Protein AF-A0A968LHS1-F1 (afdb_monomer_lite)

Secondary structure (DSSP, 8-state):
----SS--SSS-THHHHHHHHHHHHHHHHHHHSS--SEEEEEEEE-PPPPHHHHTT----HHHHHHHH-EEEEEEEEETTTSTT-S--HHHHHHTT--PPPTTT---------SSS----

pLDDT: mean 78.86, std 17.96, range [38.62, 95.12]

Foldseek 3Di:
DDPDCDDDPPDDSQVVVLVVQLVVQAVCCLVPVDGDQKDWDKDKDFDDDDPVVCPVNHDDPVVRCVVGMDIDTRDMDGLQQRESSYDAQVVCVVSVSHHDDPSRHPYPPDDPPPPPDDDD

Structure (mmCIF, N/CA/C/O backbone):
data_AF-A0A968LHS1-F1
#
_entry.id   AF-A0A968LHS1-F1
#
loop_
_atom_site.group_PDB
_atom_site.id
_atom_site.type_symbol
_atom_site.label_atom_id
_atom_site.label_alt_id
_atom_site.label_comp_id
_atom_site.label_asym_id
_atom_site.label_entity_id
_atom_site.label_seq_id
_atom_site.pdbx_PDB_ins_code
_atom_site.Cartn_x
_atom_site.Cartn_y
_atom_site.Cartn_z
_atom_site.occupancy
_atom_site.B_iso_or_equiv
_atom_site.auth_seq_id
_atom_site.auth_comp_id
_atom_site.auth_asym_id
_atom_site.auth_atom_id
_atom_site.pdbx_PDB_model_num
ATOM 1 N N . MET A 1 1 ? 10.263 -11.527 15.734 1.00 49.75 1 MET A N 1
ATOM 2 C CA . MET A 1 1 ? 10.196 -10.614 14.565 1.00 49.75 1 MET A CA 1
ATOM 3 C C . MET A 1 1 ? 8.762 -10.121 14.398 1.00 49.75 1 MET A C 1
ATOM 5 O O . MET A 1 1 ? 7.877 -10.946 14.206 1.00 49.75 1 MET A O 1
ATOM 9 N N . ASN A 1 2 ? 8.510 -8.813 14.519 1.00 53.66 2 ASN A N 1
ATOM 10 C CA . ASN A 1 2 ? 7.170 -8.241 14.342 1.00 53.66 2 ASN A CA 1
ATOM 11 C C . ASN A 1 2 ? 6.769 -8.275 12.857 1.00 53.66 2 ASN A C 1
ATOM 13 O O . ASN A 1 2 ? 7.400 -7.621 12.036 1.00 53.66 2 ASN A O 1
ATOM 17 N N . ARG A 1 3 ? 5.713 -9.024 12.514 1.00 61.94 3 ARG A N 1
ATOM 18 C CA . ARG A 1 3 ? 5.183 -9.163 11.137 1.00 61.94 3 ARG A CA 1
ATOM 19 C C . ARG A 1 3 ? 4.200 -8.045 10.741 1.00 61.94 3 ARG A C 1
ATOM 21 O O . ARG A 1 3 ? 3.464 -8.184 9.768 1.00 61.94 3 ARG A O 1
ATOM 28 N N . ARG A 1 4 ? 4.118 -6.957 11.515 1.00 69.38 4 ARG A N 1
ATOM 29 C CA . ARG A 1 4 ? 3.117 -5.899 11.308 1.00 69.38 4 ARG A CA 1
ATOM 30 C C . ARG A 1 4 ? 3.546 -4.955 10.179 1.00 69.38 4 ARG A C 1
ATOM 32 O O . ARG A 1 4 ? 4.634 -4.393 10.216 1.00 69.38 4 ARG A O 1
ATOM 39 N N . ILE A 1 5 ? 2.658 -4.752 9.203 1.00 72.88 5 ILE A N 1
ATOM 40 C CA . ILE A 1 5 ? 2.820 -3.771 8.111 1.00 72.88 5 ILE A CA 1
ATOM 41 C C . ILE A 1 5 ? 2.586 -2.342 8.611 1.00 72.88 5 ILE A C 1
ATOM 43 O O . ILE A 1 5 ? 3.258 -1.405 8.189 1.00 72.88 5 ILE A O 1
ATOM 47 N N . ALA A 1 6 ? 1.658 -2.167 9.550 1.00 68.00 6 ALA A N 1
ATOM 48 C CA . ALA A 1 6 ? 1.343 -0.885 10.160 1.00 68.00 6 ALA A CA 1
ATOM 49 C C . ALA A 1 6 ? 1.417 -0.990 11.692 1.00 68.00 6 ALA A C 1
ATOM 51 O O . ALA A 1 6 ? 0.873 -1.928 12.272 1.00 68.00 6 ALA A O 1
ATOM 52 N N . GLY A 1 7 ? 2.043 0.003 12.336 1.00 59.78 7 GLY A N 1
ATOM 53 C CA . GLY A 1 7 ? 2.125 0.131 13.797 1.00 59.78 7 GLY A CA 1
ATOM 54 C C . GLY A 1 7 ? 3.487 -0.250 14.384 1.00 59.78 7 GLY A C 1
ATOM 55 O O . GLY A 1 7 ? 4.015 -1.326 14.114 1.00 59.78 7 GLY A O 1
ATOM 56 N N . SER A 1 8 ? 4.043 0.646 15.200 1.00 47.94 8 SER A N 1
ATOM 57 C CA . SER A 1 8 ? 5.275 0.447 15.963 1.00 47.94 8 SER A CA 1
ATOM 58 C C . SER A 1 8 ? 4.943 0.299 17.448 1.00 47.94 8 SER A C 1
ATOM 60 O O . SER A 1 8 ? 4.537 1.267 18.077 1.00 47.94 8 SER A O 1
ATOM 62 N N . GLU A 1 9 ? 5.174 -0.877 18.021 1.00 49.53 9 GLU A N 1
ATOM 63 C CA . GLU A 1 9 ? 5.484 -0.989 19.460 1.00 49.53 9 GLU A CA 1
ATOM 64 C C . GLU A 1 9 ? 7.007 -1.059 19.689 1.00 49.53 9 GLU A C 1
ATOM 66 O O . GLU A 1 9 ? 7.462 -1.268 20.802 1.00 49.53 9 GLU A O 1
ATOM 71 N N . GLY A 1 10 ? 7.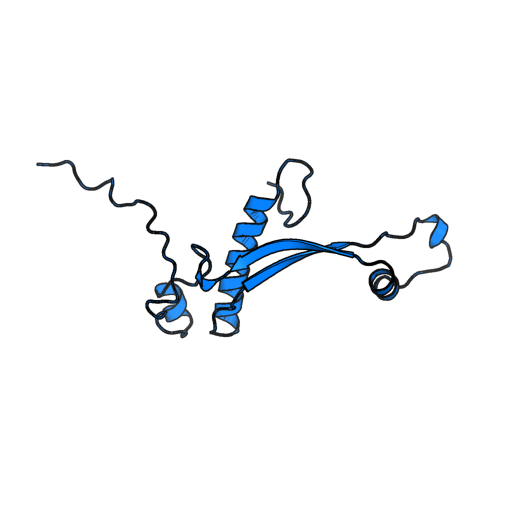827 -0.864 18.645 1.00 45.50 10 GLY A N 1
ATOM 72 C CA . GLY A 1 10 ? 9.285 -0.983 18.758 1.00 45.50 10 GLY A CA 1
ATOM 73 C C . GLY A 1 10 ? 10.071 -0.469 17.552 1.00 45.50 10 GLY A C 1
ATOM 74 O O . GLY A 1 10 ? 10.975 -1.148 17.081 1.00 45.50 10 GLY A O 1
ATOM 75 N N . GLY A 1 11 ? 9.720 0.706 17.027 1.00 44.06 11 GLY A N 1
ATOM 76 C CA . GLY A 1 11 ? 10.482 1.356 15.955 1.00 44.06 11 GLY A CA 1
ATOM 77 C C . GLY A 1 11 ? 9.796 1.362 14.589 1.00 44.06 11 GLY A C 1
ATOM 78 O O . GLY A 1 11 ? 8.894 0.579 14.293 1.00 44.06 11 GLY A O 1
ATOM 79 N N . THR A 1 12 ? 10.207 2.332 13.781 1.00 52.00 12 THR A N 1
ATOM 80 C CA . THR A 1 12 ? 9.715 2.709 12.452 1.00 52.00 12 THR A CA 1
ATOM 81 C C . THR A 1 12 ? 9.454 1.506 11.532 1.00 52.00 12 THR A C 1
ATOM 83 O O . THR A 1 12 ? 10.346 1.011 10.849 1.00 52.00 12 THR A O 1
ATOM 86 N N . GLY A 1 13 ? 8.187 1.086 11.414 1.00 58.06 13 GLY A N 1
ATOM 87 C CA . GLY A 1 13 ? 7.714 0.030 10.493 1.00 58.06 13 GLY A CA 1
ATOM 88 C C . GLY A 1 13 ? 7.937 0.301 8.991 1.00 58.06 13 GLY A C 1
ATOM 89 O O . GLY A 1 13 ? 7.487 -0.472 8.148 1.00 58.06 13 GLY A O 1
ATOM 90 N N . SER A 1 14 ? 8.662 1.370 8.654 1.00 68.06 14 SER A N 1
ATOM 91 C CA . SER A 1 14 ? 9.003 1.816 7.301 1.00 68.06 14 SER A CA 1
ATOM 92 C C . SER A 1 14 ? 9.766 0.756 6.495 1.00 68.06 14 SER A C 1
ATOM 94 O O . SER A 1 14 ? 9.493 0.559 5.310 1.00 68.06 14 SER A O 1
ATOM 96 N N . TRP A 1 15 ? 10.674 -0.000 7.131 1.00 80.00 15 TRP A N 1
ATOM 97 C CA . TRP A 1 15 ? 11.447 -1.033 6.428 1.00 80.00 15 TRP A CA 1
ATOM 98 C C . TRP A 1 15 ? 10.557 -2.151 5.878 1.00 80.00 15 TRP A C 1
ATOM 100 O O . TRP A 1 15 ? 10.648 -2.494 4.700 1.00 80.00 15 TRP A O 1
ATOM 110 N N . TYR A 1 16 ? 9.668 -2.706 6.705 1.00 84.38 16 TYR A N 1
ATOM 111 C CA . TYR A 1 16 ? 8.813 -3.817 6.282 1.00 84.38 16 TYR A CA 1
ATOM 112 C C . TYR A 1 16 ? 7.748 -3.363 5.272 1.00 84.38 16 TYR A C 1
ATOM 114 O O . TYR A 1 16 ? 7.491 -4.069 4.298 1.00 84.38 16 TYR A O 1
ATOM 122 N N . GLN A 1 17 ? 7.215 -2.145 5.426 1.00 88.56 17 GLN A N 1
ATOM 123 C CA . GLN A 1 17 ? 6.304 -1.521 4.455 1.00 88.56 17 GLN A CA 1
ATOM 124 C C . GLN A 1 17 ? 6.912 -1.445 3.053 1.00 88.56 17 GLN A C 1
ATOM 126 O O . GLN A 1 17 ? 6.264 -1.823 2.078 1.00 88.56 17 GLN A O 1
ATOM 131 N N . LYS A 1 18 ? 8.176 -1.018 2.959 1.00 88.69 18 LYS A N 1
ATOM 132 C CA . LYS A 1 18 ? 8.929 -0.932 1.702 1.00 88.69 18 LYS A CA 1
ATOM 133 C C . LYS A 1 18 ? 9.046 -2.286 1.004 1.00 88.69 18 LYS A C 1
ATOM 135 O O . LYS A 1 18 ? 8.790 -2.390 -0.194 1.00 88.69 18 LYS A O 1
ATOM 140 N N . TRP A 1 19 ? 9.431 -3.332 1.733 1.00 89.19 19 TRP A N 1
ATOM 141 C CA . TRP A 1 19 ? 9.574 -4.670 1.151 1.00 89.19 19 TRP A CA 1
ATOM 142 C C . TRP A 1 19 ? 8.239 -5.293 0.774 1.00 89.19 19 TRP A C 1
ATOM 144 O O . TRP A 1 19 ? 8.132 -5.891 -0.296 1.00 89.19 19 TRP A O 1
ATOM 154 N N . HIS A 1 20 ? 7.212 -5.099 1.599 1.00 91.31 20 HIS A N 1
ATOM 155 C CA . HIS A 1 20 ? 5.874 -5.569 1.282 1.00 91.31 20 HIS A CA 1
ATOM 156 C C . HIS A 1 20 ? 5.316 -4.880 0.033 1.00 91.31 20 HIS A C 1
ATOM 158 O O . HIS A 1 20 ? 4.798 -5.552 -0.850 1.00 91.31 20 HIS A O 1
ATOM 164 N N . ALA A 1 21 ? 5.445 -3.559 -0.097 1.00 93.06 21 ALA A N 1
ATOM 165 C CA . ALA A 1 21 ? 4.952 -2.853 -1.278 1.00 93.06 21 ALA A CA 1
ATOM 166 C C . ALA A 1 21 ? 5.637 -3.338 -2.570 1.00 93.06 21 ALA A C 1
ATOM 168 O O . ALA A 1 21 ? 4.971 -3.563 -3.576 1.00 93.06 21 ALA A O 1
ATOM 169 N N . ARG A 1 22 ? 6.947 -3.616 -2.524 1.00 93.31 22 ARG A N 1
ATOM 170 C CA . ARG A 1 22 ? 7.677 -4.242 -3.642 1.00 93.31 22 ARG A CA 1
ATOM 171 C C . ARG A 1 22 ? 7.207 -5.657 -3.937 1.00 93.31 22 ARG A C 1
ATOM 173 O O . ARG A 1 22 ? 7.193 -6.065 -5.094 1.00 93.31 22 ARG A O 1
ATOM 180 N N . TYR A 1 23 ? 6.892 -6.439 -2.909 1.00 92.94 23 TYR A N 1
ATOM 181 C CA . TYR A 1 23 ? 6.314 -7.767 -3.090 1.00 92.94 23 TYR A CA 1
ATOM 182 C C . TYR A 1 23 ? 4.979 -7.683 -3.833 1.00 92.94 23 TYR A C 1
ATOM 184 O O . TYR A 1 23 ? 4.806 -8.394 -4.817 1.00 92.94 23 TYR A O 1
ATOM 192 N N . ILE A 1 24 ? 4.109 -6.747 -3.447 1.00 95.12 24 ILE A N 1
ATOM 193 C CA . ILE A 1 24 ? 2.831 -6.510 -4.129 1.00 95.12 24 ILE A CA 1
ATOM 194 C C . ILE A 1 24 ? 3.032 -6.104 -5.591 1.00 95.12 24 ILE A C 1
ATOM 196 O O . ILE A 1 24 ? 2.335 -6.634 -6.446 1.00 95.12 24 ILE A O 1
ATOM 200 N N . CYS A 1 25 ? 4.021 -5.260 -5.911 1.00 94.38 25 CYS A N 1
ATOM 201 C CA . CYS A 1 25 ? 4.351 -4.948 -7.308 1.00 94.38 25 CYS A CA 1
ATOM 202 C C . CYS A 1 25 ? 4.631 -6.218 -8.140 1.00 94.38 25 CYS A C 1
ATOM 204 O O . CYS A 1 25 ? 4.139 -6.345 -9.258 1.00 94.38 25 CYS A O 1
ATOM 206 N N . ARG A 1 26 ? 5.392 -7.174 -7.584 1.00 93.88 26 ARG A N 1
ATOM 207 C CA . ARG A 1 26 ? 5.725 -8.438 -8.264 1.00 93.88 26 ARG A CA 1
ATOM 208 C C . ARG A 1 26 ? 4.538 -9.389 -8.343 1.00 93.88 26 ARG A C 1
ATOM 210 O O . ARG A 1 26 ? 4.353 -10.016 -9.374 1.00 93.88 26 ARG A O 1
ATOM 217 N N . GLN A 1 27 ? 3.751 -9.507 -7.274 1.00 94.56 27 GLN A N 1
ATOM 218 C CA . GLN A 1 27 ? 2.539 -10.333 -7.277 1.00 94.56 27 GLN A CA 1
ATOM 219 C C . GLN A 1 27 ? 1.535 -9.839 -8.310 1.00 94.56 27 GLN A C 1
ATOM 221 O O . GLN A 1 27 ? 1.067 -10.629 -9.118 1.00 94.56 27 GLN A O 1
ATOM 226 N N . TRP A 1 28 ? 1.304 -8.527 -8.364 1.00 93.69 28 TRP A N 1
ATOM 227 C CA . TRP A 1 28 ? 0.448 -7.934 -9.382 1.00 93.69 28 TRP A CA 1
ATOM 228 C C . TRP A 1 28 ? 0.928 -8.287 -10.791 1.00 93.69 28 TRP A C 1
ATOM 230 O O . TRP A 1 28 ? 0.132 -8.710 -11.622 1.00 93.69 28 TRP A O 1
ATOM 240 N N . GLN A 1 29 ? 2.236 -8.172 -11.036 1.00 91.56 29 GLN A N 1
ATOM 241 C CA . GLN A 1 29 ? 2.841 -8.506 -12.323 1.00 91.56 29 GLN A CA 1
ATOM 242 C C . GLN A 1 29 ? 2.715 -9.993 -12.682 1.00 91.56 29 GLN A C 1
ATOM 244 O O . GLN A 1 29 ? 2.600 -10.314 -13.859 1.00 91.56 29 GLN A O 1
ATOM 249 N N . LEU A 1 30 ? 2.710 -10.897 -11.699 1.00 90.81 30 LEU A N 1
ATOM 250 C CA . LEU A 1 30 ? 2.446 -12.321 -11.932 1.00 90.81 30 LEU A CA 1
ATOM 251 C C . LEU A 1 30 ? 0.982 -12.584 -12.286 1.00 90.81 30 LEU A C 1
ATOM 253 O O . LEU A 1 30 ? 0.705 -13.383 -13.171 1.00 90.81 30 LEU A O 1
ATOM 257 N N . GLU A 1 31 ? 0.058 -11.926 -11.592 1.00 92.50 31 GLU A N 1
ATOM 258 C CA . GLU A 1 31 ? -1.382 -12.151 -11.748 1.00 92.50 31 GLU A CA 1
ATOM 259 C C . GLU A 1 31 ? -1.952 -11.494 -13.012 1.00 92.50 31 GLU A C 1
ATOM 261 O O . GLU A 1 31 ? -2.852 -12.043 -13.640 1.00 92.50 31 GLU A O 1
ATOM 266 N N . HIS A 1 32 ? -1.423 -10.329 -13.392 1.00 90.81 32 HIS A N 1
ATOM 267 C CA . HIS A 1 32 ? -1.982 -9.486 -14.454 1.00 90.81 32 HIS A CA 1
ATOM 268 C C . HIS A 1 32 ? -1.046 -9.339 -15.661 1.00 90.81 32 HIS A C 1
ATOM 270 O O . HIS A 1 32 ? -1.418 -8.719 -16.650 1.00 90.81 32 HIS A O 1
ATOM 276 N N . GLY A 1 33 ? 0.187 -9.848 -15.582 1.00 87.56 33 GLY A N 1
ATOM 277 C CA . GLY A 1 33 ? 1.207 -9.741 -16.633 1.00 87.56 33 GLY A CA 1
ATOM 278 C C . GLY A 1 33 ? 1.834 -8.353 -16.812 1.00 87.56 33 GLY A C 1
ATOM 279 O O . GLY A 1 33 ? 2.900 -8.227 -17.419 1.00 87.56 33 GLY A O 1
ATOM 280 N N . GLU A 1 34 ? 1.235 -7.316 -16.231 1.00 89.00 34 GLU A N 1
ATOM 281 C CA . GLU A 1 34 ? 1.674 -5.926 -16.339 1.00 89.00 34 GLU A CA 1
ATOM 282 C C . GLU A 1 34 ? 2.257 -5.408 -15.023 1.00 89.00 34 GLU A C 1
ATOM 284 O O . GLU A 1 34 ? 1.839 -5.794 -13.933 1.00 89.00 34 GLU A O 1
ATOM 289 N N . LEU A 1 35 ? 3.233 -4.500 -15.099 1.00 89.56 35 LEU A N 1
ATOM 290 C CA . LEU A 1 35 ? 3.771 -3.851 -13.906 1.00 89.56 35 LEU A CA 1
ATOM 291 C C . LEU A 1 35 ? 2.864 -2.676 -13.494 1.00 89.56 35 LEU A C 1
ATOM 293 O O . LEU A 1 35 ? 2.647 -1.773 -14.304 1.00 89.56 35 LEU A O 1
ATOM 297 N N . PRO A 1 36 ? 2.384 -2.606 -12.240 1.00 92.56 36 PRO A N 1
ATOM 298 C CA . PRO A 1 36 ? 1.569 -1.477 -11.810 1.00 92.56 36 PRO A CA 1
ATOM 299 C C . PRO A 1 36 ? 2.429 -0.214 -11.668 1.00 92.56 36 PRO A C 1
ATOM 301 O O . PRO A 1 36 ? 3.607 -0.284 -11.323 1.00 92.56 36 PRO A O 1
ATOM 304 N N . ALA A 1 37 ? 1.847 0.970 -11.875 1.00 91.75 37 ALA A N 1
ATOM 305 C CA . ALA A 1 37 ? 2.596 2.227 -11.764 1.00 91.75 37 ALA A CA 1
ATOM 306 C C . ALA A 1 37 ? 3.117 2.472 -10.333 1.00 91.75 37 ALA A C 1
ATOM 308 O O . ALA A 1 37 ? 4.288 2.807 -10.121 1.00 91.75 37 ALA A O 1
ATOM 309 N N . LYS A 1 38 ? 2.250 2.281 -9.332 1.00 94.06 38 LYS A N 1
ATOM 310 C CA . LYS A 1 38 ? 2.576 2.461 -7.914 1.00 94.06 38 LYS A CA 1
ATOM 311 C C . LYS A 1 38 ? 1.723 1.575 -7.009 1.00 94.06 38 LYS A C 1
ATOM 313 O O . LYS A 1 38 ? 0.588 1.253 -7.340 1.00 94.06 38 LYS A O 1
ATOM 318 N N . VAL A 1 39 ? 2.260 1.266 -5.833 1.00 94.69 39 VAL A N 1
ATOM 319 C CA . VAL A 1 39 ? 1.555 0.632 -4.714 1.00 94.69 39 VAL A CA 1
ATOM 320 C C . VAL A 1 39 ? 1.525 1.606 -3.543 1.00 94.69 39 VAL A C 1
ATOM 322 O O . VAL A 1 39 ? 2.565 2.112 -3.114 1.00 94.69 39 VAL A O 1
ATOM 325 N N . GLU A 1 40 ? 0.333 1.853 -3.007 1.00 94.19 40 GLU A N 1
ATOM 326 C CA . GLU A 1 40 ? 0.117 2.693 -1.831 1.00 94.19 40 GLU A CA 1
ATOM 327 C C . GLU A 1 40 ? -0.429 1.841 -0.686 1.00 94.19 40 GLU A C 1
ATOM 329 O O . GLU A 1 40 ? -1.424 1.136 -0.832 1.00 94.19 40 GLU A O 1
ATOM 334 N N . LEU A 1 41 ? 0.235 1.898 0.467 1.00 91.56 41 LEU A N 1
ATOM 335 C CA . LEU A 1 41 ? -0.229 1.230 1.676 1.00 91.56 41 LEU A CA 1
ATOM 336 C C . LEU A 1 41 ? -0.972 2.243 2.540 1.00 91.56 41 LEU A C 1
ATOM 338 O O . LEU A 1 41 ? -0.432 3.304 2.870 1.00 91.56 41 LEU A O 1
ATOM 342 N N . TYR A 1 42 ? -2.188 1.886 2.940 1.00 90.44 42 TYR A N 1
ATOM 343 C CA . TYR A 1 42 ? -3.027 2.681 3.826 1.00 90.44 42 TYR A CA 1
ATOM 344 C C . TYR A 1 42 ? -3.225 1.950 5.152 1.00 90.44 42 TYR A C 1
ATOM 346 O O . TYR A 1 42 ? -3.628 0.790 5.191 1.00 90.44 42 TYR A O 1
ATOM 354 N N . LYS A 1 43 ? -2.960 2.645 6.258 1.00 88.06 43 LYS A N 1
ATOM 355 C CA . LYS A 1 43 ? -3.418 2.238 7.581 1.00 88.06 43 LYS A CA 1
ATOM 356 C C . LYS A 1 43 ? -4.858 2.696 7.725 1.00 88.06 43 LYS A C 1
ATOM 358 O O . LYS A 1 43 ? -5.128 3.893 7.767 1.00 88.06 43 LYS A O 1
ATOM 363 N N . VAL A 1 44 ? -5.753 1.730 7.802 1.00 89.06 44 VAL A N 1
ATOM 364 C CA . VAL A 1 44 ? -7.180 1.953 7.981 1.00 89.06 44 VAL A CA 1
ATOM 365 C C . VAL A 1 44 ? -7.533 1.697 9.441 1.00 89.06 44 VAL A C 1
ATOM 367 O O . VAL A 1 44 ? -7.103 0.699 10.019 1.00 89.06 44 VAL A O 1
ATOM 370 N N . GLY A 1 45 ? -8.289 2.606 10.047 1.00 89.38 45 GLY A N 1
ATOM 371 C CA . GLY A 1 45 ? -8.724 2.486 11.431 1.00 89.38 45 GLY A CA 1
ATOM 372 C C . GLY A 1 45 ? -10.082 3.130 11.656 1.00 89.38 45 GLY A C 1
ATOM 373 O O . GLY A 1 45 ? -10.490 4.035 10.936 1.00 89.38 45 GLY A O 1
ATOM 374 N N . TYR A 1 46 ? -10.793 2.662 12.674 1.00 92.00 46 TYR A N 1
ATOM 375 C CA . TYR A 1 46 ? -11.987 3.315 13.198 1.00 92.00 46 TYR A CA 1
ATOM 376 C C . TYR A 1 46 ? -12.112 2.995 14.693 1.00 92.00 46 TYR A C 1
ATOM 378 O O . TYR A 1 46 ? -11.619 1.954 15.137 1.00 92.00 46 TYR A O 1
ATOM 386 N N . PRO A 1 47 ? -12.732 3.878 15.490 1.00 89.50 47 PRO A N 1
ATOM 387 C CA . PRO A 1 47 ? -12.936 3.616 16.906 1.00 89.50 47 PRO A CA 1
ATOM 388 C C . PRO A 1 47 ? -13.978 2.507 17.090 1.00 89.50 47 PRO A C 1
ATOM 390 O O . PRO A 1 47 ? -15.126 2.646 16.656 1.00 89.50 47 PRO A O 1
ATOM 393 N N . ILE A 1 48 ? -13.572 1.423 17.752 1.00 90.31 48 ILE A N 1
ATOM 394 C CA . ILE A 1 48 ? -14.473 0.346 18.169 1.00 90.31 48 ILE A CA 1
ATOM 395 C C . ILE A 1 48 ? -15.271 0.843 19.388 1.00 90.31 48 ILE A C 1
ATOM 397 O O . ILE A 1 48 ? -14.658 1.328 20.343 1.00 90.31 48 ILE A O 1
ATOM 401 N N . PRO A 1 49 ? -16.614 0.767 19.369 1.00 89.69 49 PRO A N 1
ATOM 402 C CA . PRO A 1 49 ? -17.438 1.140 20.514 1.00 89.69 49 PRO A CA 1
ATOM 403 C C . PRO A 1 49 ? -17.098 0.320 21.768 1.00 89.69 49 PRO 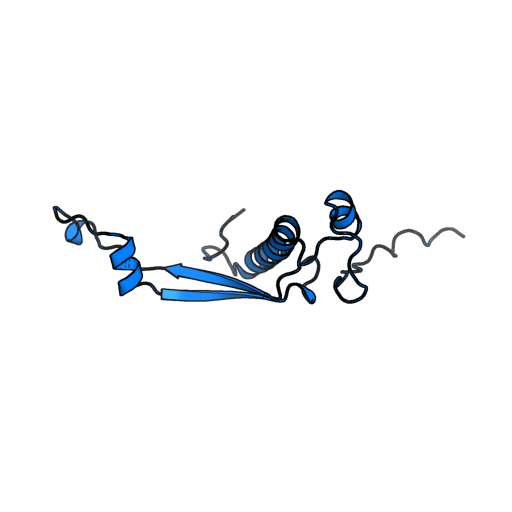A C 1
ATOM 405 O O . PRO A 1 49 ? -16.733 -0.852 21.674 1.00 89.69 49 PRO A O 1
ATOM 408 N N . THR A 1 50 ? -17.242 0.914 22.952 1.00 91.19 50 THR A N 1
ATOM 409 C CA . THR A 1 50 ? -16.965 0.209 24.215 1.00 91.19 50 THR A CA 1
ATOM 410 C C . THR A 1 50 ? -18.019 -0.871 24.502 1.00 91.19 50 THR A C 1
ATOM 412 O O . THR A 1 50 ? -19.148 -0.772 24.011 1.00 91.19 50 THR A O 1
ATOM 415 N N . PRO A 1 51 ? -17.721 -1.876 25.351 1.00 90.50 51 PRO A N 1
ATOM 416 C CA . PRO A 1 51 ? -18.691 -2.911 25.722 1.00 90.50 51 PRO A CA 1
ATOM 417 C C . PRO A 1 51 ? -20.020 -2.352 26.255 1.00 90.50 51 PRO A C 1
ATOM 419 O O . PRO A 1 51 ? -21.084 -2.900 25.977 1.00 90.50 51 PRO A O 1
ATOM 422 N N . GLN A 1 52 ? -19.979 -1.229 26.978 1.00 92.25 52 GLN A N 1
ATOM 423 C CA . GLN A 1 52 ? -21.169 -0.551 27.499 1.00 92.25 52 GLN A CA 1
ATOM 424 C C . GLN A 1 52 ? -22.029 0.052 26.379 1.00 92.25 52 GLN A C 1
ATOM 426 O O . GLN A 1 52 ? -23.251 0.048 26.488 1.00 92.25 52 GLN A O 1
ATOM 431 N N . GLN A 1 53 ? -21.411 0.536 25.295 1.00 87.62 53 GLN A N 1
ATOM 432 C CA . GLN A 1 53 ? -22.108 1.141 24.154 1.00 87.62 53 GLN A CA 1
ATOM 433 C C . GLN A 1 53 ? -22.830 0.111 23.276 1.00 87.62 53 GLN A C 1
ATOM 435 O O . GLN A 1 53 ? -23.786 0.468 22.592 1.00 87.62 53 GLN A O 1
ATOM 440 N N . VAL A 1 54 ? -22.392 -1.152 23.300 1.00 91.69 54 VAL A N 1
ATOM 441 C CA . VAL A 1 54 ? -22.939 -2.237 22.459 1.00 91.69 54 VAL A CA 1
ATOM 442 C C . VAL A 1 54 ? -23.803 -3.232 23.236 1.00 91.69 54 VAL A C 1
ATOM 444 O O . VAL A 1 54 ? -24.363 -4.164 22.657 1.00 91.69 54 VAL A O 1
ATOM 447 N N . LYS A 1 55 ? -23.945 -3.056 24.556 1.00 92.56 55 LYS A N 1
ATOM 448 C CA . LYS A 1 55 ? -24.726 -3.957 25.413 1.00 92.56 55 LYS A CA 1
ATOM 449 C C . LYS A 1 55 ? -26.201 -3.952 24.995 1.00 92.56 55 LYS A C 1
ATOM 451 O O . LYS A 1 55 ? -26.886 -2.943 25.123 1.00 92.56 55 LYS A O 1
ATOM 456 N N . GLY A 1 56 ? -26.687 -5.089 24.494 1.00 87.88 56 GLY A N 1
ATOM 457 C CA . GLY A 1 56 ? -28.068 -5.244 24.014 1.00 87.88 56 GLY A CA 1
ATOM 458 C C . GLY A 1 56 ? -28.381 -4.500 22.710 1.00 87.88 56 GLY A C 1
ATOM 459 O O . GLY A 1 56 ? -29.524 -4.511 22.264 1.00 87.88 56 GLY A O 1
ATOM 460 N N . LYS A 1 57 ? -27.381 -3.860 22.094 1.00 89.12 57 LYS A N 1
ATOM 461 C CA . LYS A 1 57 ? -27.490 -3.141 20.822 1.00 89.12 57 LYS A CA 1
ATOM 462 C C . LYS A 1 57 ? -26.279 -3.497 19.960 1.00 89.12 57 LYS A C 1
ATOM 464 O O . LYS A 1 57 ? -25.291 -2.759 19.970 1.00 89.12 57 LYS A O 1
ATOM 469 N N . PRO A 1 58 ? -26.312 -4.641 19.256 1.00 85.38 58 PRO A N 1
ATOM 470 C CA . PRO A 1 58 ? -25.249 -4.977 18.321 1.00 85.38 58 PRO A CA 1
ATOM 471 C C . PRO A 1 58 ? -25.123 -3.864 17.274 1.00 85.38 58 PRO A C 1
ATOM 473 O O . PRO A 1 58 ? -26.123 -3.317 16.807 1.00 85.38 58 PRO A O 1
ATOM 476 N N . TYR A 1 59 ? -23.887 -3.509 16.935 1.00 87.69 59 TYR A N 1
ATOM 477 C CA . TYR A 1 59 ? -23.595 -2.517 15.905 1.00 87.69 59 TYR A CA 1
ATOM 478 C C . TYR A 1 59 ? -23.050 -3.214 14.659 1.00 87.69 59 TYR A C 1
ATOM 480 O O . TYR A 1 59 ? -22.407 -4.257 14.764 1.00 87.69 59 TYR A O 1
ATOM 488 N N . ASP A 1 60 ? -23.283 -2.624 13.489 1.00 91.06 60 ASP A N 1
ATOM 489 C CA . ASP A 1 60 ? -22.689 -3.079 12.233 1.00 91.06 60 ASP A CA 1
ATOM 490 C C . ASP A 1 60 ? -21.293 -2.443 12.057 1.00 91.06 60 ASP A C 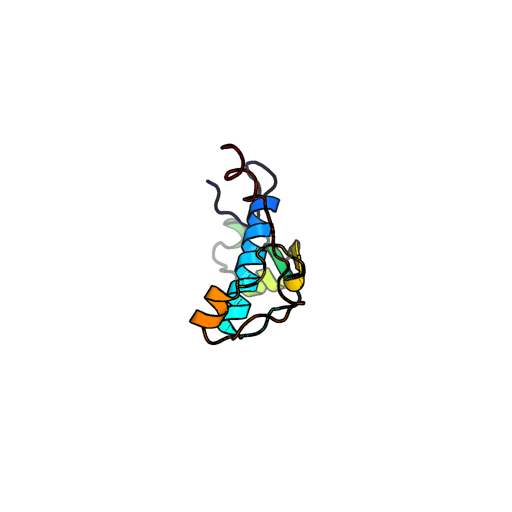1
ATOM 492 O O . ASP A 1 60 ? -21.189 -1.216 11.898 1.00 91.06 60 ASP A O 1
ATOM 496 N N . PRO A 1 61 ? -20.207 -3.242 12.056 1.00 90.56 61 PRO A N 1
ATOM 497 C CA . PRO A 1 61 ? -18.852 -2.739 11.866 1.00 90.56 61 PRO A CA 1
ATOM 498 C C . PRO A 1 61 ? -18.655 -1.998 10.545 1.00 90.56 61 PRO A C 1
ATOM 500 O O . PRO A 1 61 ? -17.915 -1.015 10.509 1.00 90.56 61 PRO A O 1
ATOM 503 N N . LYS A 1 62 ? -19.325 -2.423 9.467 1.00 89.88 62 LYS A N 1
ATOM 504 C CA . LYS A 1 62 ? -19.184 -1.812 8.141 1.00 89.88 62 LYS A CA 1
ATOM 505 C C . LYS A 1 62 ? -19.787 -0.413 8.124 1.00 89.88 62 LYS A C 1
ATOM 507 O O . LYS A 1 62 ? -19.141 0.528 7.667 1.00 89.88 62 LYS A O 1
ATOM 512 N N . GLN A 1 63 ? -20.988 -0.249 8.678 1.00 90.94 63 GLN A N 1
ATOM 513 C CA . GLN A 1 63 ? -21.603 1.073 8.829 1.00 90.94 63 GLN A CA 1
ATOM 514 C C . GLN A 1 63 ? -20.764 1.988 9.721 1.00 90.94 63 GLN A C 1
ATOM 516 O O . GLN A 1 63 ? -20.577 3.164 9.408 1.00 90.94 63 GLN A O 1
ATOM 521 N N . GLN A 1 64 ? -20.225 1.455 10.816 1.00 89.00 64 GLN A N 1
ATOM 522 C CA . GLN A 1 64 ? -19.410 2.236 11.738 1.00 89.00 64 GLN A CA 1
ATOM 523 C C . GLN A 1 64 ? -18.093 2.692 11.100 1.00 89.00 64 GLN A C 1
ATOM 525 O O . GLN A 1 64 ? -17.705 3.854 11.250 1.00 89.00 64 GLN A O 1
ATOM 530 N N . TYR A 1 65 ? -17.446 1.801 10.348 1.00 90.38 65 TYR A N 1
ATOM 531 C CA . TYR A 1 65 ? -16.266 2.109 9.552 1.00 90.38 65 TYR A CA 1
ATOM 532 C C . TYR A 1 65 ? -16.562 3.167 8.483 1.00 90.38 65 TYR A C 1
ATOM 534 O O . TYR A 1 65 ? -15.842 4.152 8.395 1.00 90.38 65 TYR A O 1
ATOM 542 N N . ASN A 1 66 ? -17.659 3.049 7.735 1.00 91.06 66 ASN A N 1
ATOM 543 C CA . ASN A 1 66 ? -18.013 4.045 6.719 1.00 91.06 66 ASN A CA 1
ATOM 544 C C . ASN A 1 66 ? -18.280 5.439 7.317 1.00 91.06 66 ASN A C 1
ATOM 546 O O . ASN A 1 66 ? -18.046 6.447 6.659 1.00 91.06 66 ASN A O 1
ATOM 550 N N . ARG A 1 67 ? -18.763 5.510 8.566 1.00 89.00 67 ARG A N 1
ATOM 551 C CA . ARG A 1 67 ? -19.074 6.777 9.252 1.00 89.00 67 ARG A CA 1
ATOM 552 C C . ARG A 1 67 ? -17.881 7.424 9.949 1.00 89.00 67 ARG A C 1
ATOM 554 O O . ARG A 1 67 ? -17.829 8.645 10.037 1.00 89.00 67 ARG A O 1
ATOM 561 N N . ARG A 1 68 ? -17.002 6.625 10.558 1.00 89.00 68 ARG A N 1
ATOM 562 C CA . ARG A 1 68 ? -15.926 7.106 11.455 1.00 89.00 68 ARG A CA 1
ATOM 563 C C . ARG A 1 68 ? -14.539 6.602 11.072 1.00 89.00 68 ARG A C 1
ATOM 565 O O . ARG A 1 68 ? -13.580 6.792 11.822 1.00 89.00 68 ARG A O 1
ATOM 572 N N . GLY A 1 69 ? -14.449 5.898 9.955 1.00 89.94 69 GLY A N 1
ATOM 573 C CA . GLY A 1 69 ? -13.206 5.394 9.413 1.00 89.94 69 GLY A CA 1
ATOM 574 C C . GLY A 1 69 ? -12.282 6.537 9.047 1.00 89.94 69 GLY A C 1
ATOM 575 O O . GLY A 1 69 ? -12.702 7.579 8.552 1.00 89.94 69 GLY A O 1
ATOM 576 N N . HIS A 1 70 ? -11.003 6.321 9.298 1.00 90.19 70 HIS A N 1
ATOM 577 C CA . HIS A 1 70 ? -9.934 7.146 8.781 1.00 90.19 70 HIS A CA 1
ATOM 578 C C . HIS A 1 70 ? -8.909 6.241 8.110 1.00 90.19 70 HIS A C 1
ATOM 580 O O . HIS A 1 70 ? -8.641 5.117 8.547 1.00 90.19 70 HIS A O 1
ATOM 586 N N . SER A 1 71 ? -8.328 6.749 7.033 1.00 90.94 71 SER A N 1
ATOM 587 C CA . SER A 1 71 ? -7.261 6.086 6.301 1.00 90.94 71 SER A CA 1
ATOM 588 C C . SER A 1 71 ? -6.054 7.007 6.253 1.00 90.94 71 SER A C 1
ATOM 590 O O . SER A 1 71 ? -6.137 8.126 5.750 1.00 90.94 71 SER A O 1
ATOM 592 N N . THR A 1 72 ? -4.919 6.531 6.742 1.00 89.50 72 THR A N 1
ATOM 593 C CA . THR A 1 72 ? -3.648 7.248 6.667 1.00 89.50 72 THR A CA 1
ATOM 594 C C . THR A 1 72 ? -2.746 6.528 5.686 1.00 89.50 72 THR A C 1
ATOM 596 O O . THR A 1 72 ? -2.466 5.343 5.861 1.00 89.50 72 THR A O 1
ATOM 599 N N . LYS A 1 73 ? -2.258 7.229 4.663 1.00 90.88 73 LYS A N 1
ATOM 600 C CA . LYS A 1 73 ? -1.237 6.667 3.779 1.00 90.88 73 LYS A CA 1
ATOM 601 C C . LYS A 1 73 ? 0.061 6.507 4.565 1.00 90.88 73 LYS A C 1
ATOM 603 O O . LYS A 1 73 ? 0.585 7.483 5.091 1.00 90.88 73 LYS A O 1
ATOM 608 N N . ILE A 1 74 ? 0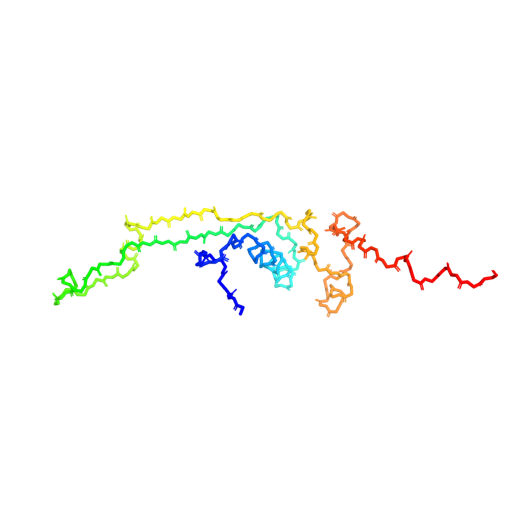.556 5.278 4.657 1.00 89.50 74 ILE A N 1
ATOM 609 C CA . ILE A 1 74 ? 1.768 4.948 5.421 1.00 89.50 74 ILE A CA 1
ATOM 610 C C . ILE A 1 74 ? 2.975 4.711 4.522 1.00 89.50 74 ILE A C 1
ATOM 612 O O . ILE A 1 74 ? 4.104 4.882 4.969 1.00 89.50 74 ILE A O 1
ATOM 616 N N . HIS A 1 75 ? 2.760 4.324 3.263 1.00 90.50 75 HIS A N 1
ATOM 617 C CA . HIS A 1 75 ? 3.855 4.070 2.339 1.00 90.50 75 HIS A CA 1
ATOM 618 C C . HIS A 1 75 ? 3.419 4.201 0.881 1.00 90.50 75 HIS A C 1
ATOM 620 O O . HIS A 1 75 ? 2.265 3.951 0.532 1.00 90.50 75 HIS A O 1
ATOM 626 N N . THR A 1 76 ? 4.366 4.556 0.019 1.00 93.31 76 THR A N 1
ATOM 627 C CA . THR A 1 76 ? 4.189 4.581 -1.432 1.00 93.31 76 THR A CA 1
ATOM 628 C C . THR A 1 76 ? 5.449 4.037 -2.090 1.00 93.31 76 THR A C 1
ATOM 630 O O . THR A 1 76 ? 6.558 4.421 -1.728 1.00 93.31 76 THR A O 1
ATOM 633 N N . THR A 1 77 ? 5.273 3.130 -3.045 1.00 93.69 77 THR A N 1
ATOM 634 C CA . THR A 1 77 ? 6.340 2.525 -3.848 1.00 93.69 77 THR A CA 1
ATOM 635 C C . THR A 1 77 ? 5.973 2.692 -5.316 1.00 93.69 77 THR A C 1
ATOM 637 O O . THR A 1 77 ? 4.947 2.178 -5.748 1.00 93.69 77 THR A O 1
ATOM 640 N N . GLU A 1 78 ? 6.807 3.381 -6.092 1.00 93.50 78 GLU A N 1
ATOM 641 C CA . GLU A 1 78 ? 6.720 3.364 -7.558 1.00 93.50 78 GLU A CA 1
ATOM 642 C C . GLU A 1 78 ? 7.382 2.084 -8.068 1.00 93.50 78 GLU A C 1
ATOM 644 O O . GLU A 1 78 ? 8.589 1.903 -7.880 1.00 93.50 78 GLU A O 1
ATOM 649 N N . CYS A 1 79 ? 6.623 1.169 -8.673 1.00 90.75 79 CYS A N 1
ATOM 650 C CA . CYS A 1 79 ? 7.123 -0.184 -8.928 1.00 90.75 79 CYS A CA 1
ATOM 651 C C . CYS A 1 79 ? 8.221 -0.210 -9.990 1.00 90.75 79 CYS A C 1
ATOM 653 O O . CYS A 1 79 ? 9.202 -0.923 -9.810 1.00 90.75 79 CYS A O 1
ATOM 655 N N . ALA A 1 80 ? 8.106 0.622 -11.031 1.00 87.69 80 ALA A N 1
ATOM 656 C CA . ALA A 1 80 ? 9.100 0.724 -12.100 1.00 87.69 80 ALA A CA 1
ATOM 657 C C . ALA A 1 80 ? 10.453 1.268 -11.619 1.00 87.69 80 ALA A C 1
ATOM 659 O O . ALA A 1 80 ? 11.481 0.875 -12.150 1.00 87.69 80 ALA A O 1
ATOM 660 N N . LYS A 1 81 ? 10.476 2.138 -10.602 1.00 86.94 81 LYS A N 1
ATOM 661 C CA . LYS A 1 81 ? 11.718 2.734 -10.068 1.00 86.94 81 LYS A CA 1
ATOM 662 C C . LYS A 1 81 ? 12.245 2.021 -8.831 1.00 86.94 81 LYS A C 1
ATOM 664 O O . LYS A 1 81 ? 13.366 2.265 -8.388 1.00 86.94 81 LYS A O 1
ATOM 669 N N . SER A 1 82 ? 11.423 1.169 -8.227 1.00 86.31 82 SER A N 1
ATOM 670 C CA . SER A 1 82 ? 11.772 0.547 -6.965 1.00 86.31 82 SER A CA 1
ATOM 671 C C . SER A 1 82 ? 12.699 -0.633 -7.188 1.00 86.31 82 SER A C 1
ATOM 673 O O . SER A 1 82 ? 12.350 -1.554 -7.924 1.00 86.31 82 SER A O 1
ATOM 675 N N . PRO A 1 83 ? 13.850 -0.665 -6.504 1.00 85.19 83 PRO A N 1
ATOM 676 C CA . PRO A 1 83 ? 14.741 -1.795 -6.616 1.00 85.19 83 PRO A CA 1
ATOM 677 C C . PRO A 1 83 ? 14.067 -3.059 -6.097 1.00 85.19 83 PRO A C 1
ATOM 679 O O . PRO A 1 83 ? 13.455 -3.036 -5.023 1.00 85.19 83 PRO A O 1
ATOM 682 N N . LEU A 1 84 ? 14.201 -4.149 -6.856 1.00 85.12 84 LEU A N 1
ATOM 683 C CA . LEU A 1 84 ? 13.511 -5.418 -6.609 1.00 85.12 84 LEU A CA 1
ATOM 684 C C . LEU A 1 84 ? 11.979 -5.279 -6.625 1.00 85.12 84 LEU A C 1
ATOM 686 O O . LEU A 1 84 ? 11.298 -6.147 -6.095 1.00 85.12 84 LEU A O 1
ATOM 690 N N . GLY A 1 85 ? 11.416 -4.199 -7.175 1.00 86.00 85 GLY A N 1
ATOM 691 C CA . GLY A 1 85 ? 9.970 -4.014 -7.331 1.00 86.00 85 GLY A CA 1
ATOM 692 C C . GL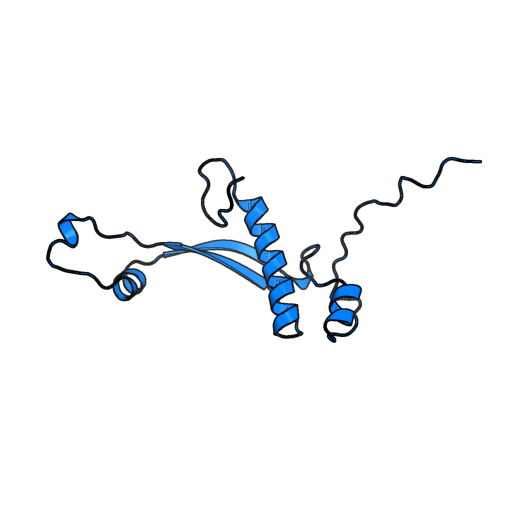Y A 1 85 ? 9.390 -4.801 -8.505 1.00 86.00 85 GLY A C 1
ATOM 693 O O . GLY A 1 85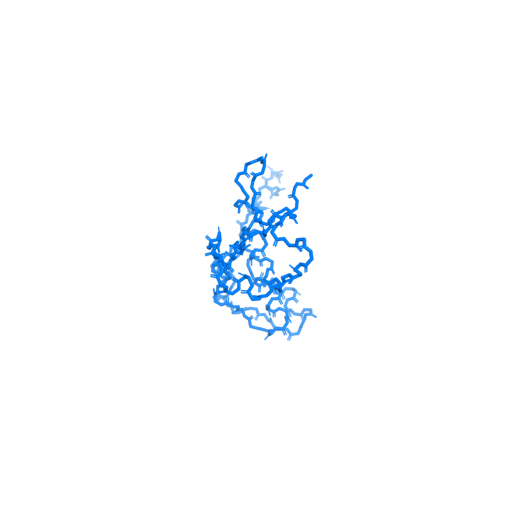 ? 8.196 -5.072 -8.521 1.00 86.00 85 GLY A O 1
ATOM 694 N N . GLN A 1 86 ? 10.236 -5.207 -9.447 1.00 89.06 86 GLN A N 1
ATOM 695 C CA . GLN A 1 86 ? 9.866 -5.932 -10.657 1.00 89.06 86 GLN A CA 1
ATOM 696 C C . GLN A 1 86 ? 10.304 -7.389 -10.574 1.00 89.06 86 GLN A C 1
ATOM 698 O O . GLN A 1 86 ? 11.199 -7.747 -9.800 1.00 89.06 86 GLN A O 1
ATOM 703 N N . LEU A 1 87 ? 9.667 -8.238 -11.373 1.00 89.06 87 LEU A N 1
ATOM 704 C CA . LEU A 1 87 ? 10.126 -9.604 -11.566 1.00 89.06 87 LEU A CA 1
ATOM 705 C C . LEU A 1 87 ? 11.428 -9.618 -12.385 1.00 89.06 87 LEU A C 1
ATOM 707 O O . LEU A 1 87 ? 11.510 -8.921 -13.398 1.00 89.06 87 LEU A O 1
ATOM 711 N N . PRO A 1 88 ? 12.431 -10.418 -11.986 1.00 86.56 88 PRO A N 1
ATOM 712 C CA . PRO A 1 88 ? 13.595 -10.676 -12.824 1.00 86.56 88 PRO A CA 1
ATOM 713 C C . PRO A 1 88 ? 13.195 -11.476 -14.069 1.00 86.56 88 PRO A C 1
ATOM 715 O O . PRO A 1 88 ? 12.234 -12.248 -14.028 1.00 86.56 88 PRO A O 1
ATOM 718 N N . ASP A 1 89 ? 13.969 -11.334 -15.146 1.00 86.50 89 ASP A N 1
ATOM 719 C CA . ASP A 1 89 ? 13.698 -11.985 -16.436 1.00 86.50 89 ASP A CA 1
ATOM 720 C C . ASP A 1 89 ? 13.523 -13.501 -16.310 1.00 86.50 89 ASP A C 1
ATOM 722 O O . ASP A 1 89 ? 12.579 -14.049 -16.866 1.00 86.50 89 ASP A O 1
ATOM 726 N N . GLU A 1 90 ? 14.347 -14.165 -15.497 1.00 87.25 90 GLU A N 1
ATOM 727 C CA . GLU A 1 90 ? 14.251 -15.612 -15.258 1.00 87.25 90 GLU A CA 1
ATOM 728 C C . GLU A 1 90 ? 12.885 -16.032 -14.693 1.00 87.25 90 GLU A C 1
ATOM 730 O O . GLU A 1 90 ? 12.333 -17.062 -15.080 1.00 87.25 90 GLU A O 1
ATOM 735 N N . LEU A 1 91 ? 12.317 -15.243 -13.772 1.00 87.00 91 LEU A N 1
ATOM 736 C CA . LEU A 1 91 ? 10.985 -15.520 -13.231 1.00 87.00 91 LEU A CA 1
ATOM 737 C C . LEU A 1 91 ? 9.908 -15.172 -14.253 1.00 87.00 91 LEU A C 1
ATOM 739 O O . LEU A 1 91 ? 8.954 -15.926 -14.408 1.00 87.00 91 LEU A O 1
ATOM 743 N N . ARG A 1 92 ? 10.062 -14.066 -14.984 1.00 88.44 92 ARG A N 1
ATOM 744 C CA . ARG A 1 92 ? 9.108 -13.693 -16.031 1.00 88.44 92 ARG A CA 1
ATOM 745 C C . ARG A 1 92 ? 9.006 -14.763 -17.115 1.00 88.44 92 ARG A C 1
ATOM 747 O O . ARG A 1 92 ? 7.899 -15.130 -17.489 1.00 88.44 92 ARG A O 1
ATOM 754 N N . GLU A 1 93 ? 10.134 -15.301 -17.570 1.00 89.56 93 GLU A N 1
ATOM 755 C CA . GLU A 1 93 ? 10.185 -16.396 -18.543 1.00 89.56 93 GLU A CA 1
ATOM 756 C C . GLU A 1 93 ? 9.496 -17.657 -18.014 1.00 89.56 93 GLU A C 1
ATOM 758 O O . GLU A 1 93 ? 8.643 -18.216 -18.702 1.00 89.56 93 GLU A O 1
ATOM 763 N N . ARG A 1 94 ? 9.781 -18.062 -16.767 1.00 89.69 94 ARG A N 1
ATOM 764 C CA . ARG A 1 94 ? 9.113 -19.209 -16.120 1.00 89.69 94 ARG A CA 1
ATOM 765 C C . ARG A 1 94 ? 7.596 -19.054 -16.039 1.00 89.69 94 ARG A C 1
ATOM 767 O O . ARG A 1 94 ? 6.882 -20.050 -16.085 1.00 89.69 94 ARG A O 1
ATOM 774 N N . HIS A 1 95 ? 7.119 -17.822 -15.907 1.00 88.62 95 HIS A N 1
ATOM 775 C CA . HIS A 1 95 ? 5.700 -17.492 -15.826 1.00 88.62 95 HIS A CA 1
ATOM 776 C C . HIS A 1 95 ? 5.089 -17.078 -17.178 1.00 88.62 95 HIS A C 1
ATOM 778 O O . HIS A 1 95 ? 3.954 -16.617 -17.207 1.00 88.62 95 HIS A O 1
ATOM 784 N N . GLY A 1 96 ? 5.808 -17.239 -18.298 1.00 88.56 96 GLY A N 1
ATOM 785 C CA . GLY A 1 96 ? 5.288 -16.954 -19.641 1.00 88.56 96 GLY A CA 1
ATOM 786 C C . GLY A 1 96 ? 5.106 -15.465 -19.968 1.00 88.56 96 GLY A C 1
ATOM 787 O O . GLY A 1 96 ? 4.471 -15.133 -20.962 1.00 88.56 96 GLY A O 1
ATOM 788 N N . LEU A 1 97 ? 5.676 -14.562 -19.165 1.00 84.00 97 LEU A N 1
ATOM 789 C CA . LEU A 1 97 ? 5.540 -13.105 -19.309 1.00 84.00 97 LEU A CA 1
ATOM 790 C C . LEU A 1 97 ? 6.557 -12.486 -20.287 1.00 84.00 97 LEU A C 1
ATOM 792 O O . LEU A 1 97 ? 6.527 -11.281 -20.538 1.00 84.00 97 LEU A O 1
ATOM 796 N N . GLY A 1 98 ? 7.492 -13.286 -20.807 1.00 83.62 98 GLY A N 1
ATOM 797 C CA . GLY A 1 98 ? 8.603 -12.814 -21.637 1.00 83.62 98 GLY A CA 1
ATOM 798 C C . GLY A 1 98 ? 9.594 -11.920 -20.878 1.00 83.62 98 GLY A C 1
ATOM 799 O O . GLY A 1 98 ? 9.368 -11.526 -19.732 1.00 83.62 98 GLY A O 1
ATOM 800 N N . ARG A 1 99 ? 10.722 -11.578 -21.505 1.00 78.00 99 ARG A N 1
ATOM 801 C CA . ARG A 1 99 ? 11.724 -10.693 -20.883 1.00 78.00 99 ARG A CA 1
ATOM 802 C C . ARG A 1 99 ? 11.168 -9.293 -20.669 1.00 78.00 99 ARG A C 1
ATOM 804 O O . ARG A 1 99 ? 10.394 -8.799 -21.486 1.00 78.00 99 ARG A O 1
ATOM 811 N N . ALA A 1 100 ? 11.566 -8.664 -19.570 1.00 72.12 100 ALA A N 1
ATOM 812 C CA . ALA A 1 100 ? 11.226 -7.275 -19.331 1.00 72.12 100 ALA A CA 1
ATOM 813 C C . ALA A 1 100 ? 11.934 -6.383 -20.362 1.00 72.12 100 ALA A C 1
ATOM 815 O O . ALA A 1 100 ? 13.080 -6.629 -20.753 1.00 72.12 100 ALA A O 1
ATOM 816 N N . GLY A 1 101 ? 11.269 -5.315 -20.799 1.00 67.00 101 GLY A N 1
ATOM 817 C CA . GLY A 1 101 ? 11.917 -4.303 -21.618 1.00 67.00 101 GLY A CA 1
ATOM 818 C C . GLY A 1 101 ? 13.064 -3.633 -20.853 1.00 67.00 101 GLY A C 1
ATOM 819 O O . GLY A 1 101 ? 13.031 -3.498 -19.629 1.00 67.00 101 GLY A O 1
ATOM 820 N N . ARG A 1 102 ? 14.068 -3.114 -21.574 1.00 57.03 102 ARG A N 1
ATOM 821 C CA . ARG A 1 102 ? 15.266 -2.455 -21.000 1.00 57.03 102 ARG A CA 1
ATOM 822 C C . ARG A 1 102 ? 14.954 -1.285 -20.038 1.00 57.03 102 ARG A C 1
ATOM 824 O O . ARG A 1 102 ? 15.841 -0.829 -19.329 1.00 57.03 102 ARG A O 1
ATOM 831 N N . ARG A 1 103 ? 13.713 -0.778 -20.034 1.00 59.34 103 ARG A N 1
ATOM 832 C CA . ARG A 1 103 ? 13.220 0.324 -19.186 1.00 59.34 103 ARG A CA 1
ATOM 833 C C . ARG A 1 103 ? 12.423 -0.131 -17.957 1.00 59.34 103 ARG A C 1
ATOM 835 O O . ARG A 1 103 ? 12.140 0.697 -17.101 1.00 59.34 103 ARG A O 1
ATOM 842 N N . GLU A 1 104 ? 12.037 -1.402 -17.873 1.00 55.72 104 GLU A N 1
ATOM 843 C CA . GLU A 1 104 ? 11.175 -1.900 -16.795 1.00 55.72 104 GLU A CA 1
ATOM 844 C C . GLU A 1 104 ? 11.967 -2.328 -15.561 1.00 55.72 104 GLU A C 1
ATOM 846 O O . GLU A 1 104 ? 11.467 -2.207 -14.447 1.00 55.72 104 GLU A O 1
ATOM 851 N N . VAL A 1 105 ? 13.211 -2.787 -15.718 1.00 59.59 105 VAL A N 1
ATOM 852 C CA . VAL A 1 105 ? 13.980 -3.355 -14.605 1.00 59.59 105 VAL A CA 1
ATOM 853 C C . VAL A 1 105 ? 14.944 -2.327 -14.027 1.00 59.59 105 VAL A C 1
ATOM 855 O O . VAL A 1 105 ? 16.037 -2.112 -14.547 1.00 59.59 105 VAL A O 1
ATOM 858 N N . HIS A 1 106 ? 14.592 -1.748 -12.879 1.00 60.88 106 HIS A N 1
ATOM 859 C CA . HIS A 1 106 ? 15.581 -1.082 -12.033 1.00 60.88 106 HIS A CA 1
ATOM 860 C C . HIS A 1 106 ? 16.384 -2.144 -11.269 1.00 60.88 106 HIS A C 1
ATOM 862 O O . HIS A 1 106 ? 16.056 -2.537 -10.144 1.00 60.88 106 HIS A O 1
ATOM 868 N N . ARG A 1 107 ? 17.439 -2.652 -11.919 1.00 53.41 107 ARG A N 1
ATOM 869 C CA . ARG A 1 107 ? 18.333 -3.655 -11.337 1.00 53.41 107 ARG A CA 1
ATOM 870 C C . ARG A 1 107 ? 19.127 -3.033 -10.194 1.00 53.41 107 ARG A C 1
ATOM 872 O O . ARG A 1 107 ? 19.783 -2.007 -10.345 1.00 53.41 107 ARG A O 1
ATOM 879 N N . VAL A 1 108 ? 19.095 -3.693 -9.044 1.00 46.91 108 VAL A N 1
ATOM 880 C CA . VAL A 1 108 ? 20.089 -3.478 -7.998 1.00 46.91 108 VAL A CA 1
ATOM 881 C C . VAL A 1 108 ? 21.322 -4.272 -8.399 1.00 46.91 108 VAL A C 1
ATOM 883 O O . VAL A 1 108 ? 21.439 -5.443 -8.052 1.00 46.91 108 VAL A O 1
ATOM 886 N N . GLU A 1 109 ? 22.243 -3.670 -9.142 1.00 44.53 109 GLU A N 1
ATOM 887 C CA . GLU A 1 109 ? 23.622 -4.161 -9.147 1.00 44.53 109 GLU A CA 1
ATOM 888 C C . GLU A 1 109 ? 24.241 -3.852 -7.776 1.00 44.53 109 GLU A C 1
ATOM 890 O O . GLU A 1 109 ? 24.953 -2.872 -7.575 1.00 44.53 109 GLU A O 1
ATOM 895 N N . GLN A 1 110 ? 23.912 -4.665 -6.772 1.00 43.03 110 GLN A N 1
ATOM 896 C CA . GLN A 1 110 ? 24.626 -4.667 -5.500 1.00 43.03 110 GLN A CA 1
ATOM 897 C C . GLN A 1 110 ? 25.757 -5.689 -5.589 1.00 43.03 110 GLN A C 1
ATOM 899 O O . GLN A 1 110 ? 25.561 -6.881 -5.385 1.00 43.03 110 GLN A O 1
ATOM 904 N N . ARG A 1 111 ? 26.942 -5.167 -5.927 1.00 42.03 111 ARG A N 1
ATOM 905 C CA . ARG A 1 111 ? 28.278 -5.613 -5.492 1.00 42.03 111 ARG A CA 1
ATOM 906 C C . ARG A 1 111 ? 28.439 -7.130 -5.307 1.00 42.03 111 ARG A C 1
ATOM 908 O O . ARG A 1 111 ? 28.480 -7.624 -4.188 1.00 42.03 111 ARG A O 1
ATOM 915 N N . THR A 1 112 ? 28.651 -7.844 -6.405 1.00 41.06 112 THR A N 1
ATOM 916 C CA . THR A 1 112 ? 29.304 -9.172 -6.395 1.00 41.06 112 THR A CA 1
ATOM 917 C C . THR A 1 112 ? 30.573 -9.206 -7.254 1.00 41.06 112 THR A C 1
ATOM 919 O O . THR A 1 112 ? 31.125 -10.267 -7.499 1.00 41.06 112 THR A O 1
ATOM 922 N N . ALA A 1 113 ? 31.108 -8.044 -7.643 1.00 39.06 113 ALA A N 1
ATOM 923 C CA . ALA A 1 113 ? 32.386 -7.927 -8.353 1.00 39.06 113 ALA A CA 1
ATOM 924 C C . ALA A 1 113 ? 33.580 -7.654 -7.409 1.00 39.06 113 ALA A C 1
ATOM 926 O O . ALA A 1 113 ? 34.461 -6.871 -7.742 1.00 39.06 113 ALA A O 1
ATOM 927 N N . ALA A 1 114 ? 33.597 -8.240 -6.206 1.00 42.62 114 ALA A N 1
ATOM 928 C CA . ALA A 1 114 ? 34.691 -8.051 -5.239 1.00 42.62 114 ALA A CA 1
ATOM 929 C C . ALA A 1 114 ? 35.324 -9.360 -4.725 1.00 42.62 114 ALA A C 1
ATOM 931 O O . ALA A 1 114 ? 36.065 -9.319 -3.751 1.00 42.62 114 ALA A O 1
ATOM 932 N N . ALA A 1 115 ? 35.055 -10.516 -5.349 1.00 44.28 115 ALA A N 1
ATOM 933 C CA . ALA A 1 115 ? 35.545 -11.809 -4.846 1.00 44.28 115 ALA A CA 1
ATOM 934 C C . ALA A 1 115 ? 36.287 -12.692 -5.870 1.00 44.28 115 ALA A C 1
ATOM 936 O O . ALA A 1 115 ? 36.573 -13.845 -5.569 1.00 44.28 115 ALA A O 1
ATOM 937 N N . THR A 1 116 ? 36.653 -12.180 -7.048 1.00 42.81 116 THR A N 1
ATOM 938 C CA . THR A 1 116 ? 37.460 -12.937 -8.031 1.00 42.81 116 THR A CA 1
ATOM 939 C C . THR A 1 116 ? 38.513 -12.052 -8.688 1.00 42.81 116 THR A C 1
ATOM 941 O O . THR A 1 116 ? 38.462 -11.781 -9.883 1.00 42.81 116 THR A O 1
ATOM 944 N N . GLY A 1 117 ? 39.458 -11.560 -7.889 1.00 44.41 117 GLY A N 1
ATOM 945 C CA . GLY A 1 117 ? 40.554 -10.729 -8.382 1.00 44.41 117 GLY A CA 1
ATOM 946 C C . GLY A 1 117 ? 41.722 -10.669 -7.409 1.00 44.41 117 GLY A C 1
ATOM 947 O O . GLY A 1 117 ? 42.045 -9.594 -6.925 1.00 44.41 117 GLY A O 1
ATOM 948 N N . SER A 1 118 ? 42.311 -11.821 -7.079 1.00 44.34 118 SER A N 1
ATOM 949 C CA . SER A 1 118 ? 43.671 -11.884 -6.531 1.00 44.34 118 SER A CA 1
ATOM 950 C C . SER A 1 118 ? 44.238 -13.292 -6.722 1.00 44.34 118 SER A C 1
ATOM 952 O O . SER A 1 118 ? 44.027 -14.171 -5.892 1.00 44.34 118 SER A O 1
ATOM 954 N N . ALA A 1 119 ? 44.869 -13.517 -7.874 1.00 39.41 119 ALA A N 1
ATOM 955 C CA . ALA A 1 119 ? 45.866 -14.563 -8.102 1.00 39.41 119 ALA A CA 1
ATOM 956 C C . ALA A 1 119 ? 46.510 -14.324 -9.477 1.00 39.41 119 ALA A C 1
ATOM 958 O O . ALA A 1 119 ? 46.036 -14.815 -10.502 1.00 39.41 119 ALA A O 1
ATOM 959 N N . SER A 1 120 ? 47.564 -13.518 -9.498 1.00 38.62 120 SER A N 1
ATOM 960 C CA . SER A 1 120 ? 48.666 -13.590 -10.462 1.00 38.62 120 SER A CA 1
ATOM 961 C C . SER A 1 120 ? 49.910 -13.074 -9.760 1.00 38.62 120 SER A C 1
ATOM 963 O O . SER A 1 120 ? 49.776 -12.037 -9.070 1.00 38.62 120 SER A O 1
#

Radius of gyration: 21.37 Å; chains: 1; bounding box: 77×26×49 Å

Sequence (120 aa):
MNRRIAGSEGGTGSWYQKWHARYICRQWQLEHGELPAKVELYKVGYPIPTPQQVKGKPYDPKQQYNRRGHSTKIHTTECAKSPLGQLPDELRERHGLGRAGRREVHRVEQRTAAATGSAS